Protein AF-B1W5X7-F1 (afdb_monomer_lite)

Structure (mmCIF, N/CA/C/O backbone):
data_AF-B1W5X7-F1
#
_entry.id   AF-B1W5X7-F1
#
loop_
_atom_site.group_PDB
_atom_site.id
_atom_site.type_symbol
_atom_site.label_atom_id
_atom_site.label_alt_id
_atom_site.label_comp_id
_atom_site.label_asym_id
_atom_site.label_entity_id
_atom_site.label_seq_id
_atom_site.pdbx_PDB_ins_code
_atom_site.Cartn_x
_atom_site.Cartn_y
_atom_site.Cartn_z
_atom_site.occupancy
_atom_site.B_iso_or_equiv
_atom_site.auth_seq_id
_atom_site.auth_comp_id
_atom_site.auth_asym_id
_atom_site.auth_atom_id
_atom_site.pdbx_PDB_model_num
ATOM 1 N N . MET A 1 1 ? 4.670 -0.711 -40.683 1.00 49.59 1 MET A N 1
ATOM 2 C CA . MET A 1 1 ? 4.636 -1.773 -39.657 1.00 49.59 1 MET A CA 1
ATOM 3 C C . MET A 1 1 ? 4.820 -1.101 -38.309 1.00 49.59 1 MET A C 1
ATOM 5 O O . MET A 1 1 ? 5.946 -0.876 -37.893 1.00 49.59 1 MET A O 1
ATOM 9 N N . THR A 1 2 ? 3.734 -0.651 -37.686 1.00 54.19 2 THR A N 1
ATOM 10 C CA . THR A 1 2 ? 3.798 -0.030 -36.359 1.00 54.19 2 THR A CA 1
ATOM 11 C C . THR A 1 2 ? 3.777 -1.147 -35.321 1.00 54.19 2 THR A C 1
ATOM 13 O O . THR A 1 2 ? 2.738 -1.740 -35.039 1.00 54.19 2 THR A O 1
ATOM 16 N N . HIS A 1 3 ? 4.959 -1.504 -34.820 1.00 59.69 3 HIS A N 1
ATOM 17 C CA . HIS A 1 3 ? 5.111 -2.430 -33.703 1.00 59.69 3 HIS A CA 1
ATOM 18 C C . HIS A 1 3 ? 4.592 -1.748 -32.432 1.00 59.69 3 HIS A C 1
ATOM 20 O O . HIS A 1 3 ? 5.324 -1.056 -31.733 1.00 59.69 3 HIS A O 1
ATOM 26 N N . HIS A 1 4 ? 3.301 -1.907 -32.149 1.00 63.91 4 HIS A N 1
ATOM 27 C CA . HIS A 1 4 ? 2.741 -1.554 -30.850 1.00 63.91 4 HIS A CA 1
ATOM 28 C C . HIS A 1 4 ? 3.130 -2.655 -29.862 1.00 63.91 4 HIS A C 1
ATOM 30 O O . HIS A 1 4 ? 2.409 -3.637 -29.685 1.00 63.91 4 HIS A O 1
ATOM 36 N N . HIS A 1 5 ? 4.310 -2.528 -29.261 1.00 65.69 5 HIS A N 1
ATOM 37 C CA . HIS A 1 5 ? 4.618 -3.290 -28.060 1.00 65.69 5 HIS A CA 1
ATOM 38 C C . HIS A 1 5 ? 3.648 -2.819 -26.972 1.00 65.69 5 HIS A C 1
ATOM 40 O O . HIS A 1 5 ? 3.543 -1.623 -26.708 1.00 65.69 5 HIS A O 1
ATOM 46 N N . LYS A 1 6 ? 2.879 -3.747 -26.391 1.00 65.50 6 LYS A N 1
ATOM 47 C CA . LYS A 1 6 ? 2.128 -3.464 -25.165 1.00 65.50 6 LYS A CA 1
ATOM 48 C C . LYS A 1 6 ? 3.184 -3.183 -24.101 1.00 65.50 6 LYS A C 1
ATOM 50 O O . LYS A 1 6 ? 4.025 -4.048 -23.863 1.00 65.50 6 LYS A O 1
ATOM 55 N 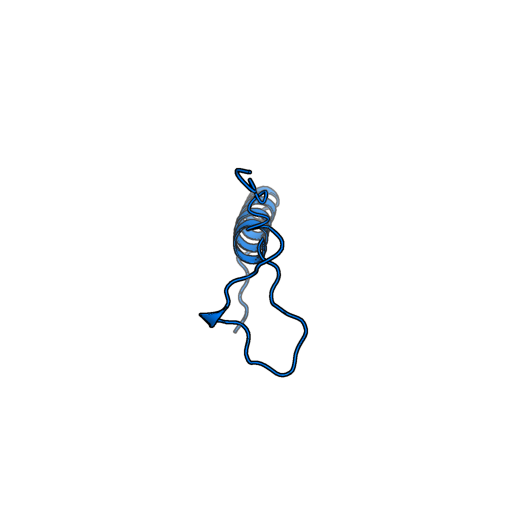N . SER A 1 7 ? 3.200 -1.9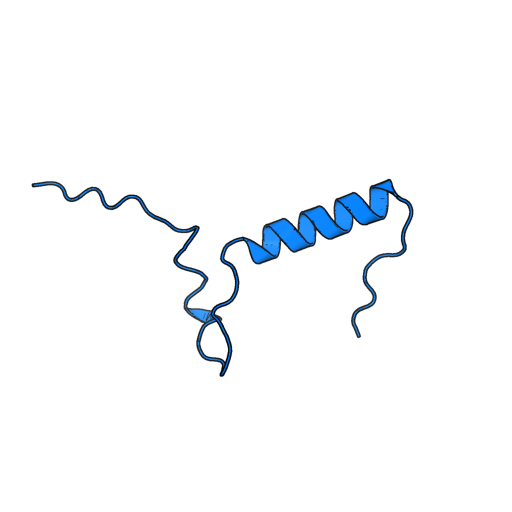75 -23.548 1.00 59.28 7 SER A N 1
ATOM 56 C CA . SER A 1 7 ? 4.072 -1.628 -22.432 1.00 59.28 7 SER A CA 1
ATOM 57 C C . SER A 1 7 ? 3.641 -2.470 -21.237 1.00 59.28 7 SER A C 1
ATOM 59 O O . SER A 1 7 ? 2.682 -2.135 -20.544 1.00 59.28 7 SER A O 1
ATOM 61 N N . ASN A 1 8 ? 4.318 -3.594 -21.019 1.00 56.69 8 ASN A N 1
ATOM 62 C CA . ASN A 1 8 ? 4.212 -4.331 -19.771 1.00 56.69 8 ASN A CA 1
ATOM 63 C C . ASN A 1 8 ? 5.090 -3.607 -18.746 1.00 56.69 8 ASN A C 1
ATOM 65 O O . ASN A 1 8 ? 6.079 -4.153 -18.271 1.00 56.69 8 ASN A O 1
ATOM 69 N N . GLU A 1 9 ? 4.729 -2.363 -18.428 1.00 56.97 9 GLU A N 1
ATOM 70 C CA . GLU A 1 9 ? 5.280 -1.630 -17.278 1.00 56.97 9 GLU A CA 1
ATOM 71 C C . GLU A 1 9 ? 5.114 -2.472 -15.994 1.00 56.97 9 GLU A C 1
ATOM 73 O O . GLU A 1 9 ? 5.921 -2.430 -15.080 1.00 56.97 9 GLU A O 1
ATOM 78 N N . GLU A 1 10 ? 4.119 -3.365 -15.992 1.00 58.84 10 GLU A N 1
ATOM 79 C CA . GLU A 1 10 ? 3.884 -4.414 -14.998 1.00 58.84 10 GLU A CA 1
ATOM 80 C C . GLU A 1 10 ? 4.900 -5.582 -15.016 1.00 58.84 10 GLU A C 1
ATOM 82 O O . GLU A 1 10 ? 4.748 -6.529 -14.255 1.00 58.84 10 GLU A O 1
ATOM 87 N N . VAL A 1 11 ? 5.910 -5.584 -15.890 1.00 53.06 11 VAL A N 1
ATOM 88 C CA . VAL A 1 11 ? 6.976 -6.612 -15.967 1.00 53.06 11 VAL A CA 1
ATOM 89 C C . VAL A 1 11 ? 8.361 -5.969 -15.961 1.00 53.06 11 VAL A C 1
ATOM 91 O O . VAL A 1 11 ? 9.283 -6.512 -15.352 1.00 53.06 11 VAL A O 1
ATOM 94 N N . GLU A 1 12 ? 8.513 -4.810 -16.601 1.00 55.44 12 GLU A N 1
ATOM 95 C CA . GLU A 1 12 ? 9.701 -3.967 -16.475 1.00 55.44 12 GLU A CA 1
ATOM 96 C C . GLU A 1 12 ? 9.608 -3.187 -15.161 1.00 55.44 12 GLU A C 1
ATOM 98 O O . GLU A 1 12 ? 9.173 -2.042 -15.119 1.00 55.44 12 GLU A O 1
ATOM 103 N N . GLY A 1 13 ? 9.984 -3.835 -14.056 1.00 57.50 13 GLY A N 1
ATOM 104 C CA . GLY A 1 13 ? 10.274 -3.118 -12.816 1.00 57.50 13 GLY A CA 1
ATOM 105 C C . GLY A 1 13 ? 11.289 -1.987 -13.039 1.00 57.50 13 GLY A C 1
ATOM 106 O O . GLY A 1 13 ? 11.972 -1.933 -14.062 1.00 57.50 13 GLY A O 1
ATOM 107 N N . ASP A 1 14 ? 11.389 -1.082 -12.069 1.00 56.84 14 ASP A N 1
ATOM 108 C CA . ASP A 1 14 ? 12.247 0.100 -12.156 1.00 56.84 14 ASP A CA 1
ATOM 109 C C . ASP A 1 14 ? 13.728 -0.278 -12.422 1.00 56.84 14 ASP A C 1
ATOM 111 O O . ASP A 1 14 ? 14.351 -0.972 -11.606 1.00 56.84 14 ASP A O 1
ATOM 115 N N . PRO A 1 15 ? 14.315 0.151 -13.560 1.00 56.97 15 PRO A N 1
ATOM 116 C CA . PRO A 1 15 ? 15.701 -0.157 -13.893 1.00 56.97 15 PRO A CA 1
ATOM 117 C C . PRO A 1 15 ? 16.700 0.517 -12.941 1.00 56.97 15 PRO A C 1
ATOM 119 O O . PRO A 1 15 ? 17.805 -0.006 -12.778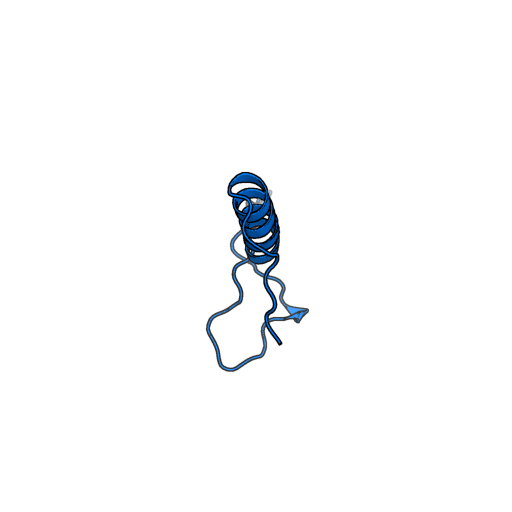 1.00 56.97 15 PRO A O 1
ATOM 122 N N . ASP A 1 16 ? 16.320 1.614 -12.274 1.00 59.12 16 ASP A N 1
ATOM 123 C CA . ASP A 1 16 ? 17.191 2.363 -11.358 1.00 59.12 16 ASP A CA 1
ATOM 124 C C . ASP A 1 16 ? 17.362 1.662 -9.997 1.00 59.12 16 ASP A C 1
ATOM 126 O O . ASP A 1 16 ? 18.342 1.896 -9.285 1.00 59.12 16 ASP A O 1
ATOM 130 N N . THR A 1 17 ? 16.464 0.735 -9.644 1.00 54.84 17 THR A N 1
ATOM 131 C CA . THR A 1 17 ? 16.544 -0.088 -8.420 1.00 54.84 17 THR A CA 1
ATOM 132 C C . THR A 1 17 ? 17.044 -1.523 -8.674 1.00 54.84 17 THR A C 1
ATOM 134 O O . THR A 1 17 ? 17.169 -2.323 -7.741 1.00 54.84 17 THR A O 1
ATOM 137 N N . GLY A 1 18 ? 17.405 -1.857 -9.920 1.00 55.59 18 GLY A N 1
ATOM 138 C CA . GLY A 1 18 ? 17.619 -3.225 -10.412 1.00 55.59 18 GLY A CA 1
ATOM 139 C C . GLY A 1 18 ? 19.067 -3.717 -10.56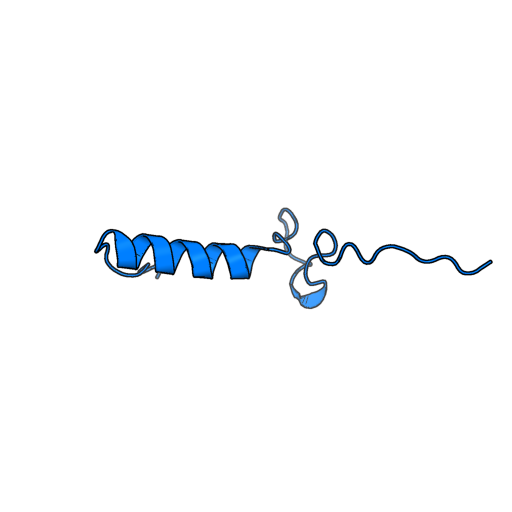2 1.00 55.59 18 GLY A C 1
ATOM 140 O O . GLY A 1 18 ? 19.345 -4.476 -11.492 1.00 55.59 18 GLY A O 1
ATOM 141 N N . HIS A 1 19 ? 20.010 -3.331 -9.692 1.00 55.59 19 HIS A N 1
ATOM 142 C CA . HIS A 1 19 ? 21.409 -3.820 -9.745 1.00 55.59 19 HIS A CA 1
ATOM 143 C C . HIS A 1 19 ? 21.915 -4.478 -8.443 1.00 55.59 19 HIS A C 1
ATOM 145 O O . HIS A 1 19 ? 23.114 -4.495 -8.160 1.00 55.59 19 HIS A O 1
ATOM 151 N N . GLY A 1 20 ? 21.019 -5.049 -7.634 1.00 60.31 20 GLY A N 1
ATOM 152 C CA . GLY A 1 20 ? 21.380 -5.858 -6.463 1.00 60.31 20 GLY A CA 1
ATOM 153 C C . GLY A 1 20 ? 21.488 -7.355 -6.783 1.00 60.31 20 GLY A C 1
ATOM 154 O O . GLY A 1 20 ? 20.783 -7.858 -7.653 1.00 60.31 20 GLY A O 1
ATOM 155 N N . ARG A 1 21 ? 22.337 -8.100 -6.054 1.00 59.25 21 ARG A N 1
ATOM 156 C CA . ARG A 1 21 ? 22.310 -9.579 -6.035 1.00 59.25 21 ARG A CA 1
ATOM 157 C C . ARG A 1 21 ? 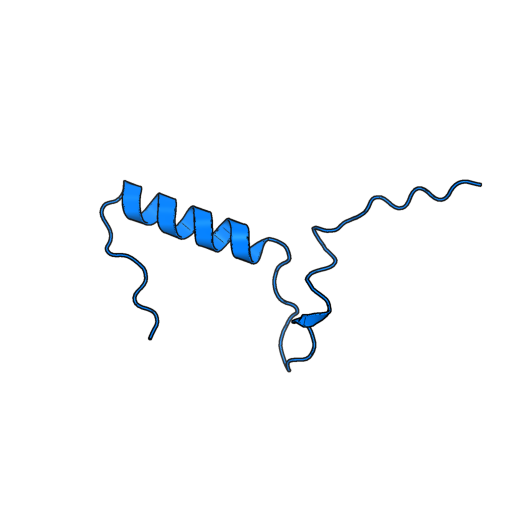20.976 -10.050 -5.430 1.00 59.25 21 ARG A C 1
ATOM 159 O O . ARG A 1 21 ? 20.898 -10.287 -4.231 1.00 59.25 21 ARG A O 1
ATOM 166 N N . GLY A 1 22 ? 19.936 -10.158 -6.247 1.00 68.94 22 GLY A N 1
ATOM 167 C CA . GLY A 1 22 ? 18.596 -10.582 -5.850 1.00 68.94 22 GLY A CA 1
ATOM 168 C C . GLY A 1 22 ? 17.685 -10.729 -7.066 1.00 68.94 22 GLY A C 1
ATOM 169 O O . GLY A 1 22 ? 18.064 -10.363 -8.178 1.00 68.94 22 GLY A O 1
ATOM 170 N N . MET A 1 23 ? 16.493 -11.292 -6.866 1.00 71.56 23 MET A N 1
ATOM 171 C CA . MET A 1 23 ? 15.449 -11.227 -7.890 1.00 71.56 23 MET A CA 1
ATOM 172 C C . MET A 1 23 ? 15.054 -9.757 -8.105 1.00 71.56 23 MET A C 1
ATOM 174 O O . MET A 1 23 ? 15.037 -9.010 -7.122 1.00 71.56 23 MET A O 1
ATOM 178 N N . PRO A 1 24 ? 14.746 -9.332 -9.346 1.00 70.88 24 PRO A N 1
ATOM 179 C CA . PRO A 1 24 ? 14.209 -8.001 -9.605 1.00 70.88 24 PRO A CA 1
ATOM 180 C C . PRO A 1 24 ? 13.050 -7.683 -8.661 1.00 70.88 24 PRO A C 1
ATOM 182 O O . PRO A 1 24 ? 12.239 -8.564 -8.353 1.00 70.88 24 PRO A O 1
ATOM 185 N N . ARG A 1 25 ? 12.985 -6.429 -8.197 1.00 70.69 25 ARG A N 1
ATOM 186 C CA . ARG A 1 25 ? 11.837 -5.958 -7.423 1.00 70.69 25 ARG A CA 1
ATOM 187 C C . ARG A 1 25 ? 10.571 -6.128 -8.247 1.00 70.69 25 ARG A C 1
ATOM 189 O O . ARG A 1 25 ? 10.590 -6.053 -9.479 1.00 70.69 25 ARG A O 1
ATOM 196 N N . ARG A 1 26 ? 9.470 -6.393 -7.551 1.00 79.44 26 ARG A N 1
ATOM 197 C CA . ARG A 1 26 ? 8.178 -6.501 -8.207 1.00 79.44 26 ARG A CA 1
ATOM 198 C C . ARG A 1 26 ? 7.773 -5.118 -8.728 1.00 79.44 26 ARG A C 1
ATOM 200 O O . ARG A 1 26 ? 7.875 -4.146 -7.987 1.00 79.44 26 ARG A O 1
ATOM 207 N N . PRO A 1 27 ? 7.272 -5.015 -9.962 1.00 79.19 27 PRO A N 1
ATOM 208 C CA . PRO A 1 27 ? 6.825 -3.737 -10.514 1.00 79.19 27 PRO A CA 1
ATOM 209 C C . PRO A 1 27 ? 5.626 -3.155 -9.750 1.00 79.19 27 PRO A C 1
ATOM 211 O O . PRO A 1 27 ? 5.433 -1.942 -9.732 1.00 79.19 27 PRO A O 1
ATOM 214 N N . ASP A 1 28 ? 4.845 -4.004 -9.075 1.00 80.12 28 ASP A N 1
ATOM 215 C CA . ASP A 1 28 ? 3.689 -3.625 -8.261 1.00 80.12 28 ASP A CA 1
ATOM 216 C C . ASP A 1 28 ? 3.993 -3.477 -6.759 1.00 80.12 28 ASP A C 1
ATOM 218 O O . ASP A 1 28 ? 3.064 -3.256 -5.990 1.00 80.12 28 ASP A O 1
ATOM 222 N N . GLU A 1 29 ? 5.260 -3.558 -6.330 1.00 82.38 29 GLU A N 1
ATOM 223 C CA . GLU A 1 29 ? 5.657 -3.564 -4.909 1.00 82.38 29 GLU A CA 1
ATOM 224 C C . GLU A 1 29 ? 5.053 -2.395 -4.116 1.00 82.38 29 GLU A C 1
ATOM 226 O O . GLU A 1 29 ? 4.373 -2.622 -3.123 1.00 82.38 29 GLU A O 1
ATOM 231 N N . ARG A 1 30 ? 5.147 -1.166 -4.641 1.00 83.19 30 ARG A N 1
ATOM 232 C CA . ARG A 1 30 ? 4.553 0.027 -4.009 1.00 83.19 30 ARG A CA 1
ATOM 233 C C . ARG A 1 30 ? 3.045 -0.092 -3.772 1.00 83.19 30 ARG A C 1
ATOM 235 O O . ARG A 1 30 ? 2.555 0.299 -2.723 1.00 83.19 30 ARG A O 1
ATOM 242 N N . ARG A 1 31 ? 2.307 -0.655 -4.736 1.00 83.19 31 ARG A N 1
ATOM 243 C CA . ARG A 1 31 ? 0.851 -0.845 -4.607 1.00 83.19 31 ARG A CA 1
ATOM 244 C C . ARG A 1 31 ? 0.509 -1.911 -3.569 1.00 83.19 31 ARG A C 1
ATOM 246 O O . ARG A 1 31 ? -0.562 -1.865 -2.975 1.00 83.19 31 ARG A O 1
ATOM 253 N N . LEU A 1 32 ? 1.381 -2.900 -3.390 1.00 85.88 32 LEU A N 1
ATOM 254 C CA . LEU A 1 32 ? 1.199 -3.926 -2.368 1.00 85.88 32 LEU A CA 1
ATOM 255 C C . LEU A 1 32 ? 1.460 -3.369 -0.976 1.00 85.88 32 LEU A C 1
ATOM 257 O O . LEU A 1 32 ? 0.710 -3.721 -0.075 1.00 85.88 32 LEU A O 1
ATOM 261 N N . ASP A 1 33 ? 2.469 -2.511 -0.825 1.00 86.81 33 ASP A N 1
ATOM 262 C CA . ASP A 1 33 ? 2.775 -1.848 0.444 1.00 86.81 33 ASP A CA 1
ATOM 263 C C . ASP A 1 33 ? 1.617 -0.934 0.871 1.00 86.81 33 ASP A C 1
ATOM 265 O O . ASP A 1 33 ? 1.165 -1.003 2.010 1.00 86.81 33 ASP A O 1
ATOM 269 N N . GLU A 1 34 ? 1.066 -0.151 -0.064 1.00 88.31 34 GLU A N 1
ATOM 270 C CA . GLU A 1 34 ? -0.129 0.675 0.170 1.00 88.31 34 GLU A CA 1
ATOM 271 C C . GLU A 1 34 ? -1.330 -0.170 0.622 1.00 88.31 34 GLU A C 1
ATOM 273 O O . GLU A 1 34 ? -1.962 0.142 1.629 1.00 88.31 34 GLU A O 1
ATOM 278 N N . ARG A 1 35 ? -1.617 -1.274 -0.084 1.00 90.88 35 ARG A N 1
ATOM 279 C CA . ARG A 1 35 ? -2.722 -2.174 0.279 1.00 90.88 35 ARG A CA 1
ATOM 280 C C . ARG A 1 35 ? -2.488 -2.862 1.623 1.00 90.88 35 ARG A C 1
ATOM 282 O O . ARG A 1 35 ? -3.433 -3.069 2.369 1.00 90.88 35 ARG A O 1
ATOM 289 N N . LEU A 1 36 ? -1.249 -3.249 1.918 1.00 89.75 36 LEU A N 1
ATOM 290 C CA . LEU A 1 36 ? -0.900 -3.867 3.194 1.00 89.75 36 LEU A CA 1
ATOM 291 C C . LEU A 1 36 ? -1.176 -2.910 4.358 1.00 89.75 36 LEU A C 1
ATOM 293 O O . LEU A 1 36 ? -1.674 -3.354 5.389 1.00 89.75 36 LEU A O 1
ATOM 297 N N . GLU A 1 37 ? -0.863 -1.624 4.199 1.00 89.62 37 GLU A N 1
ATOM 298 C CA . GLU A 1 37 ? -1.142 -0.621 5.227 1.00 89.62 37 GLU A CA 1
ATOM 299 C C . GLU A 1 37 ? -2.650 -0.366 5.378 1.00 89.62 37 GLU A C 1
ATOM 301 O O . GLU A 1 37 ? -3.144 -0.343 6.502 1.00 89.62 37 GLU A O 1
ATOM 306 N N . GLU A 1 38 ? -3.401 -0.286 4.275 1.00 91.50 38 GLU A N 1
ATOM 307 C CA . GLU A 1 38 ? -4.872 -0.189 4.303 1.00 91.50 38 GLU A CA 1
ATOM 308 C C . GLU A 1 38 ? -5.507 -1.391 5.026 1.00 91.50 38 GLU A C 1
ATOM 310 O O . GLU A 1 38 ? -6.279 -1.217 5.970 1.00 91.50 38 GLU A O 1
ATOM 315 N N . ASP A 1 39 ? -5.110 -2.618 4.664 1.00 90.69 39 ASP A N 1
ATOM 316 C CA . ASP A 1 39 ? -5.593 -3.851 5.299 1.00 90.69 39 ASP A CA 1
ATOM 317 C C . ASP A 1 39 ? -5.321 -3.839 6.814 1.00 90.69 39 ASP A C 1
ATOM 319 O O . ASP A 1 39 ? -6.113 -4.341 7.616 1.00 90.69 39 ASP A O 1
ATOM 323 N N . ARG A 1 40 ? -4.180 -3.275 7.215 1.00 88.88 40 ARG A N 1
ATOM 324 C CA . ARG A 1 40 ? -3.734 -3.184 8.603 1.00 88.88 40 ARG A CA 1
ATOM 325 C C . ARG A 1 40 ? -4.557 -2.178 9.402 1.00 88.88 40 ARG A C 1
ATOM 327 O O . ARG A 1 40 ? -4.961 -2.501 10.523 1.00 88.88 40 ARG A O 1
ATOM 334 N N . GLU A 1 41 ? -4.822 -1.006 8.829 1.00 90.25 41 GLU A N 1
ATOM 335 C CA . GLU A 1 41 ? -5.732 -0.009 9.398 1.00 90.25 41 GLU A CA 1
ATOM 336 C C . GLU A 1 41 ? -7.134 -0.602 9.593 1.00 90.25 41 GLU A C 1
ATOM 338 O O . GLU A 1 41 ? -7.704 -0.487 10.684 1.00 90.25 41 GLU A O 1
ATOM 343 N N . ASP A 1 42 ? -7.638 -1.325 8.591 1.00 91.44 42 ASP A N 1
ATOM 344 C CA . ASP A 1 42 ? -8.961 -1.957 8.607 1.00 91.44 42 ASP A CA 1
ATOM 345 C C . ASP A 1 42 ? -9.127 -2.974 9.743 1.00 91.44 42 ASP A C 1
ATOM 347 O O . ASP A 1 42 ? -10.191 -3.061 10.369 1.00 91.44 42 ASP A O 1
ATOM 351 N N . VAL A 1 43 ? -8.075 -3.737 10.056 1.00 94.12 43 VAL A N 1
ATOM 352 C CA . VAL A 1 43 ? -8.095 -4.703 11.168 1.00 94.12 43 VAL A CA 1
ATOM 353 C C . 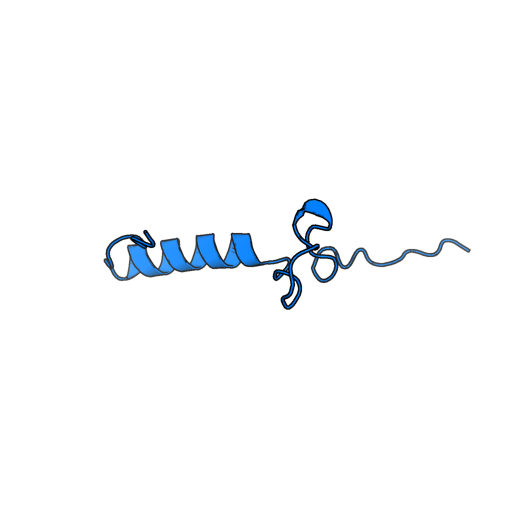VAL A 1 43 ? -7.589 -4.127 12.497 1.00 94.12 43 VAL A C 1
ATOM 355 O O . VAL A 1 43 ? -7.494 -4.860 13.486 1.00 94.12 43 VAL A O 1
ATOM 358 N N . GLY A 1 44 ? -7.273 -2.828 12.549 1.00 89.62 44 GLY A N 1
ATOM 359 C CA . GLY A 1 44 ? -6.771 -2.145 13.745 1.00 89.62 44 GLY A CA 1
ATOM 360 C C . GLY A 1 44 ? -5.394 -2.630 14.206 1.00 89.62 44 GLY A C 1
ATOM 361 O O . GLY A 1 44 ? -5.085 -2.587 15.402 1.00 89.62 44 GLY A O 1
ATOM 362 N N . LEU A 1 45 ? -4.578 -3.137 13.283 1.00 86.50 45 LEU A N 1
ATOM 363 C CA . LEU A 1 45 ? -3.198 -3.512 13.553 1.00 86.50 45 LEU A CA 1
ATOM 364 C C . LEU A 1 45 ? -2.304 -2.256 13.563 1.00 86.50 45 LEU A C 1
ATOM 366 O O . LEU A 1 45 ? -2.567 -1.290 12.851 1.00 86.50 45 LEU A O 1
ATOM 370 N N . PRO A 1 46 ? -1.241 -2.231 14.383 1.00 82.56 46 PRO A N 1
ATOM 371 C CA . PRO A 1 46 ? -0.297 -1.116 14.385 1.00 82.56 46 PRO A CA 1
ATOM 372 C C . PRO A 1 46 ? 0.491 -1.079 13.066 1.00 82.56 46 PRO A C 1
ATOM 374 O O . PRO A 1 46 ? 0.807 -2.172 12.587 1.00 82.56 46 PRO A O 1
ATOM 377 N N . PRO A 1 47 ? 0.851 0.116 12.537 1.00 77.62 47 PRO A N 1
ATOM 378 C CA . PRO A 1 47 ? 1.643 0.295 11.307 1.00 77.62 47 PRO A CA 1
ATOM 379 C C . PRO A 1 47 ? 2.910 -0.556 11.335 1.00 77.62 47 PRO A C 1
ATOM 381 O O . PRO A 1 47 ? 3.424 -0.846 12.426 1.00 77.62 47 PRO A O 1
ATOM 384 N N . ASP A 1 48 ? 3.430 -0.943 10.164 1.00 73.38 48 ASP A N 1
ATOM 385 C CA . ASP A 1 48 ? 4.682 -1.701 10.151 1.00 73.38 48 ASP A CA 1
ATOM 386 C C . ASP A 1 48 ? 5.786 -0.863 10.775 1.00 73.38 48 ASP A C 1
ATOM 388 O O . ASP A 1 48 ? 6.097 0.239 10.323 1.00 73.38 48 ASP A O 1
ATOM 392 N N . GLN A 1 49 ? 6.375 -1.393 11.839 1.00 67.75 49 GLN A N 1
ATOM 393 C CA . GLN A 1 49 ? 7.550 -0.814 12.472 1.00 67.75 49 GLN A CA 1
ATOM 394 C C . GLN A 1 49 ? 8.777 -1.596 12.023 1.00 67.75 49 GLN A C 1
ATOM 396 O O . GLN A 1 49 ? 9.561 -2.061 12.855 1.00 67.75 49 GLN A O 1
ATOM 401 N N . ASP A 1 50 ? 8.931 -1.783 10.717 1.00 63.62 50 ASP A N 1
ATOM 402 C CA . ASP A 1 50 ? 10.192 -2.277 10.191 1.00 63.62 50 ASP A CA 1
ATOM 403 C C . ASP A 1 50 ? 11.279 -1.225 10.486 1.00 63.62 50 ASP A C 1
ATOM 405 O O . ASP A 1 50 ? 11.177 -0.055 10.109 1.00 63.62 50 ASP A O 1
ATOM 409 N N . LYS A 1 51 ? 12.262 -1.644 11.295 1.00 48.94 51 LYS A N 1
ATOM 410 C CA . LYS A 1 51 ? 13.384 -0.844 11.813 1.00 48.94 51 LYS A CA 1
ATOM 411 C C . LYS A 1 51 ? 14.494 -0.642 10.792 1.00 48.94 51 LYS A C 1
ATOM 413 O O . LYS A 1 51 ? 14.797 -1.604 10.054 1.00 48.94 51 LYS A O 1
#

Foldseek 3Di:
DPPPDDPCCQVPADPVQADDPDDGDGSCNVVVLVVVQVVCVVVVHDRDPPD

Organism: Streptomyces griseus subsp. griseus (strain JCM 4626 / CBS 651.72 / NBRC 13350 / KCC S-0626 / ISP 5235) (NCBI:txid455632)

pLDDT: mean 71.62, std 14.15, range [48.94, 94.12]

Sequence (51 aa):
MTHHHKSNEEVEGDPDTGHGRGMPRRPDERRLDERLEEDREDVGLPPDQDK

Radius of gyration: 16.14 Å; chains: 1; bounding box: 31×14×54 Å

Secondary structure (DSSP, 8-state):
--------TTTS--GGG--SSSSPPPTTHHHHHHHHHHHHHHTTPPPP---